Protein AF-A0A8S3APB2-F1 (afdb_monomer)

Mean predicted aligned error: 3.22 Å

Radius of gyration: 11.3 Å; Cα contacts (8 Å, |Δi|>4): 186; chains: 1; bounding box: 26×30×25 Å

Sequence (74 aa):
MASAAKHCVFKWSPRTNITTVVAGREYYAGSTSDNLNSPEGIYVDETSGTVYVADYANNRIQKWLKNAPNGTTV

Structure (mmCIF, N/CA/C/O backbone):
data_AF-A0A8S3APB2-F1
#
_entry.id   AF-A0A8S3APB2-F1
#
loop_
_atom_site.group_PDB
_atom_site.id
_atom_site.type_symbol
_atom_site.label_atom_id
_atom_site.label_alt_id
_atom_site.label_comp_id
_atom_site.label_asym_id
_atom_site.label_entity_id
_atom_site.label_seq_id
_atom_site.pdbx_PDB_ins_code
_atom_site.Cartn_x
_atom_site.Cartn_y
_atom_site.Cartn_z
_atom_site.occupancy
_atom_site.B_iso_or_equiv
_atom_site.auth_seq_id
_atom_site.auth_comp_id
_atom_site.auth_asym_id
_atom_site.auth_atom_id
_atom_site.pdbx_PDB_model_num
ATOM 1 N N . MET A 1 1 ? -3.208 8.951 -0.206 1.00 76.88 1 MET A N 1
ATOM 2 C CA . MET A 1 1 ? -2.807 9.160 -1.616 1.00 76.88 1 MET A CA 1
ATOM 3 C C . MET A 1 1 ? -1.631 8.254 -1.938 1.00 76.88 1 MET A C 1
ATOM 5 O O . MET A 1 1 ? -0.703 8.200 -1.138 1.00 76.88 1 MET A O 1
ATOM 9 N N . ALA A 1 2 ? -1.678 7.529 -3.056 1.00 72.00 2 ALA A N 1
ATOM 10 C CA . ALA A 1 2 ? -0.513 6.817 -3.581 1.00 72.00 2 ALA A CA 1
ATOM 11 C C . ALA A 1 2 ? 0.370 7.811 -4.339 1.00 72.00 2 ALA A C 1
ATOM 13 O O . ALA A 1 2 ? -0.150 8.695 -5.020 1.00 72.00 2 ALA A O 1
ATOM 14 N N . SER A 1 3 ? 1.686 7.690 -4.215 1.00 84.62 3 SER A N 1
ATOM 15 C CA . SER A 1 3 ? 2.629 8.482 -4.993 1.00 84.62 3 SER A CA 1
ATOM 16 C C . SER A 1 3 ? 3.524 7.553 -5.797 1.00 84.62 3 SER A C 1
ATOM 18 O O . SER A 1 3 ? 4.444 6.946 -5.248 1.00 84.62 3 SER A O 1
ATOM 20 N N . ALA A 1 4 ? 3.272 7.483 -7.105 1.00 70.94 4 ALA A N 1
ATOM 21 C CA . ALA A 1 4 ? 4.108 6.726 -8.031 1.00 70.94 4 ALA A CA 1
ATOM 22 C C . ALA A 1 4 ? 5.563 7.229 -8.004 1.00 70.94 4 ALA A C 1
ATOM 24 O O . ALA A 1 4 ? 6.484 6.431 -7.875 1.00 70.94 4 ALA A O 1
ATOM 25 N N . ALA A 1 5 ? 5.761 8.554 -8.008 1.00 75.12 5 ALA A N 1
ATOM 26 C CA . ALA A 1 5 ? 7.082 9.191 -8.004 1.00 75.12 5 ALA A CA 1
ATOM 27 C C . ALA A 1 5 ? 7.861 9.037 -6.685 1.00 75.12 5 ALA A C 1
ATOM 29 O O . ALA A 1 5 ? 9.083 9.134 -6.682 1.00 75.12 5 ALA A O 1
ATOM 30 N N . LYS A 1 6 ? 7.168 8.834 -5.557 1.00 83.50 6 LYS A N 1
ATOM 31 C CA . LYS A 1 6 ? 7.810 8.643 -4.246 1.00 83.50 6 LYS A CA 1
ATOM 32 C C . LYS A 1 6 ? 7.811 7.192 -3.779 1.00 83.50 6 LYS A C 1
ATOM 34 O O . LYS A 1 6 ? 8.293 6.940 -2.680 1.00 83.50 6 LYS A O 1
ATOM 39 N N . HIS A 1 7 ? 7.259 6.274 -4.572 1.00 87.25 7 HIS A N 1
ATOM 40 C CA . HIS A 1 7 ? 7.187 4.841 -4.272 1.00 87.25 7 HIS A CA 1
ATOM 41 C C . HIS A 1 7 ? 6.545 4.517 -2.911 1.00 87.25 7 HIS A C 1
ATOM 43 O O . HIS A 1 7 ? 6.942 3.587 -2.214 1.00 87.25 7 HIS A O 1
ATOM 49 N N . CYS A 1 8 ? 5.544 5.299 -2.499 1.00 89.12 8 CYS A N 1
ATOM 50 C CA . CYS A 1 8 ? 4.903 5.127 -1.196 1.00 89.12 8 CYS A CA 1
ATOM 51 C C . CYS A 1 8 ? 3.457 5.628 -1.174 1.00 89.12 8 CYS A C 1
ATOM 53 O O . CYS A 1 8 ? 3.000 6.379 -2.044 1.00 89.12 8 CYS A O 1
ATOM 55 N N . VAL A 1 9 ? 2.727 5.196 -0.147 1.00 91.38 9 VAL A N 1
ATOM 56 C CA . VAL A 1 9 ? 1.359 5.623 0.140 1.00 91.38 9 VAL A CA 1
ATOM 57 C C . VAL A 1 9 ? 1.350 6.471 1.399 1.00 9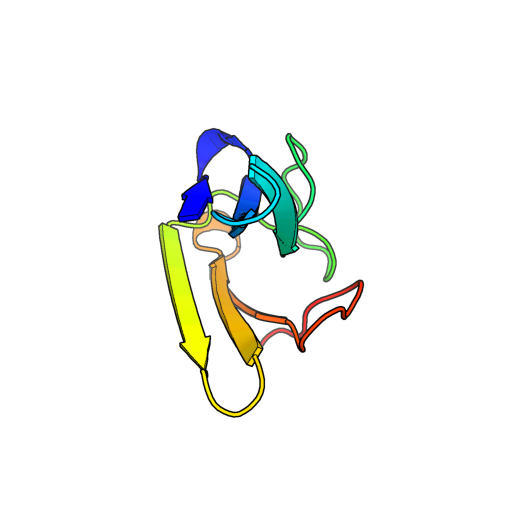1.38 9 VAL A C 1
ATOM 59 O O . VAL A 1 9 ? 1.840 6.064 2.452 1.00 91.38 9 VAL A O 1
ATOM 62 N N . PHE A 1 10 ? 0.725 7.637 1.289 1.00 91.50 10 PHE A N 1
ATOM 63 C CA . PHE A 1 10 ? 0.588 8.597 2.369 1.00 91.50 10 PHE A CA 1
ATOM 64 C C . PHE A 1 10 ? -0.828 8.628 2.928 1.00 91.50 10 PHE A C 1
ATOM 66 O O . PHE A 1 10 ? -1.814 8.649 2.177 1.00 91.50 10 PHE A O 1
ATOM 73 N N . LYS A 1 11 ? -0.916 8.744 4.250 1.00 90.50 11 LYS A N 1
ATOM 74 C CA . LYS A 1 11 ? -2.128 9.105 4.980 1.00 90.50 11 LYS A CA 1
ATOM 75 C C . LYS A 1 11 ?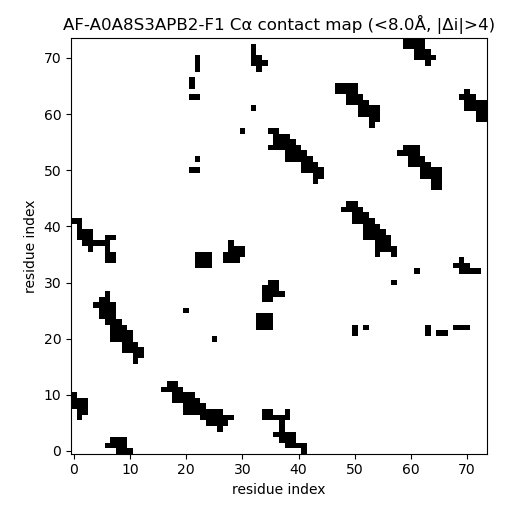 -1.975 10.519 5.528 1.00 90.50 11 LYS A C 1
ATOM 77 O O . LYS A 1 11 ? -1.008 10.803 6.223 1.00 90.50 11 LYS A O 1
ATOM 82 N N . TRP A 1 12 ? -2.943 11.381 5.245 1.00 92.44 12 TRP A N 1
ATOM 83 C CA . TRP A 1 12 ? -3.014 12.731 5.802 1.00 92.44 12 TRP A CA 1
ATOM 84 C C . TRP A 1 12 ? -4.034 12.790 6.942 1.00 92.44 12 TRP A C 1
ATOM 86 O O . TRP A 1 12 ? -5.082 12.143 6.883 1.00 92.44 12 TRP A O 1
ATOM 96 N N . SER A 1 13 ? -3.715 13.557 7.983 1.00 90.75 13 SER A N 1
ATOM 97 C CA . SER A 1 13 ? -4.591 13.822 9.123 1.00 90.75 13 SER A CA 1
ATOM 98 C C . SER A 1 13 ? -5.059 15.284 9.104 1.00 90.75 13 SER A C 1
ATOM 100 O O . SER A 1 13 ? -4.242 16.164 9.380 1.00 90.75 13 SER A O 1
ATOM 102 N N . PRO A 1 14 ? -6.356 15.574 8.872 1.00 90.94 14 PRO A N 1
ATOM 103 C CA . PRO A 1 14 ? -6.877 16.947 8.898 1.00 90.94 14 PRO A CA 1
ATOM 104 C C . PRO A 1 14 ? -6.772 17.605 10.274 1.00 90.94 14 PRO A C 1
ATOM 106 O O . PRO A 1 14 ? -6.623 18.816 10.375 1.00 90.94 14 PRO A O 1
ATOM 109 N N . ARG A 1 15 ? -6.847 16.810 11.349 1.00 93.81 15 ARG A N 1
ATOM 110 C CA . ARG A 1 15 ? -6.843 17.317 12.729 1.00 93.81 15 ARG A CA 1
ATOM 111 C C . ARG A 1 15 ? -5.470 17.833 13.155 1.00 93.81 15 ARG A C 1
ATOM 113 O O . ARG A 1 15 ? -5.390 18.799 13.901 1.00 93.81 15 ARG A O 1
ATOM 120 N N . THR A 1 16 ? -4.410 17.147 12.743 1.00 94.06 16 THR A N 1
ATOM 121 C CA . THR A 1 16 ? -3.031 17.463 13.152 1.00 94.06 16 THR A CA 1
ATOM 122 C C . THR A 1 16 ? -2.213 18.093 12.034 1.00 94.06 16 THR A C 1
ATOM 124 O O . THR A 1 16 ? -1.104 18.545 12.287 1.00 94.06 16 THR A O 1
ATOM 127 N N . ASN A 1 17 ? -2.744 18.115 10.809 1.00 92.94 17 ASN A N 1
ATOM 128 C CA . ASN A 1 17 ? -2.055 18.536 9.594 1.00 92.94 17 ASN A CA 1
ATOM 129 C C . ASN A 1 17 ? -0.709 17.817 9.367 1.00 92.94 17 ASN A C 1
ATOM 131 O O . ASN A 1 17 ? 0.266 18.410 8.914 1.00 92.94 17 ASN A O 1
ATOM 135 N N . ILE A 1 18 ? -0.657 16.525 9.709 1.00 92.62 18 ILE A N 1
ATOM 136 C CA . ILE A 1 18 ? 0.521 15.662 9.540 1.00 92.62 18 ILE A CA 1
ATOM 137 C C . ILE A 1 18 ? 0.218 14.609 8.474 1.00 92.62 18 ILE A C 1
ATOM 139 O O . ILE A 1 18 ? -0.885 14.054 8.432 1.00 92.62 18 ILE A O 1
ATOM 143 N N . THR A 1 19 ? 1.222 14.304 7.656 1.00 90.31 19 THR A N 1
ATOM 144 C CA . THR A 1 19 ? 1.204 13.206 6.690 1.00 90.31 19 THR A CA 1
ATOM 145 C C . THR A 1 19 ? 2.154 12.106 7.152 1.00 90.31 19 THR A C 1
ATOM 147 O O . THR A 1 19 ? 3.290 12.392 7.519 1.00 90.31 19 THR A O 1
ATOM 150 N N . THR A 1 20 ? 1.705 10.853 7.130 1.00 91.56 20 THR A N 1
ATOM 151 C CA . THR A 1 20 ? 2.526 9.687 7.478 1.00 91.56 20 THR A CA 1
ATOM 152 C C . THR A 1 20 ? 2.549 8.681 6.339 1.00 91.56 20 THR A C 1
ATOM 154 O O . THR A 1 20 ? 1.571 8.536 5.601 1.00 91.56 20 THR A O 1
ATOM 157 N N . VAL A 1 21 ? 3.650 7.946 6.220 1.00 92.00 21 VAL A N 1
ATOM 158 C CA . VAL A 1 21 ? 3.750 6.803 5.307 1.00 92.00 21 VAL A CA 1
ATOM 159 C C . VAL A 1 21 ? 2.987 5.624 5.903 1.00 92.00 21 VAL A C 1
ATOM 161 O O . VAL A 1 21 ? 3.097 5.347 7.097 1.00 92.00 21 VAL A O 1
ATOM 164 N N . VAL A 1 22 ? 2.180 4.956 5.082 1.00 93.50 22 VAL A N 1
ATOM 165 C CA . VAL A 1 22 ? 1.400 3.769 5.479 1.00 93.50 22 VAL A CA 1
ATOM 166 C C . VAL A 1 22 ? 1.715 2.526 4.644 1.00 93.50 22 VAL A C 1
ATOM 168 O O . VAL A 1 22 ? 1.317 1.435 5.033 1.00 93.50 22 VAL A O 1
ATOM 171 N N . ALA A 1 23 ? 2.429 2.681 3.526 1.00 93.44 23 ALA A N 1
ATOM 172 C CA . ALA A 1 23 ? 2.993 1.588 2.736 1.00 93.44 23 ALA A CA 1
ATOM 173 C C . ALA A 1 23 ? 4.166 2.101 1.883 1.00 93.44 23 ALA A C 1
ATOM 175 O O . ALA A 1 23 ? 4.119 3.237 1.397 1.00 93.44 23 ALA A O 1
ATOM 176 N N . GLY A 1 24 ? 5.176 1.256 1.664 1.00 93.19 24 GLY A N 1
ATOM 177 C CA . GLY A 1 24 ? 6.396 1.607 0.932 1.00 93.19 24 GLY A CA 1
ATOM 178 C C . GLY A 1 24 ? 7.376 2.471 1.732 1.00 93.19 24 GLY A C 1
ATOM 179 O O . GLY A 1 24 ? 7.149 2.788 2.902 1.00 93.19 24 GLY A O 1
ATOM 180 N N . ARG A 1 25 ? 8.459 2.895 1.070 1.00 91.94 25 ARG A N 1
ATOM 181 C CA . ARG A 1 25 ? 9.475 3.803 1.619 1.00 91.94 25 ARG A CA 1
ATOM 182 C C . ARG A 1 25 ? 9.651 4.987 0.682 1.00 91.94 25 ARG A C 1
ATOM 184 O O . ARG A 1 25 ? 9.739 4.824 -0.531 1.00 91.94 25 ARG A O 1
ATOM 191 N N . GLU A 1 26 ? 9.683 6.188 1.251 1.00 90.75 26 GLU A N 1
ATOM 192 C CA . GLU A 1 26 ? 9.828 7.405 0.453 1.00 90.75 26 GLU A CA 1
ATOM 193 C C . GLU A 1 26 ? 11.121 7.375 -0.366 1.00 90.75 26 GLU A C 1
ATOM 195 O O . GLU A 1 26 ? 12.201 7.139 0.175 1.00 90.75 26 GLU A O 1
ATOM 200 N N . TYR A 1 27 ? 10.992 7.652 -1.665 1.00 88.44 27 TYR A N 1
ATOM 201 C CA . TYR A 1 27 ? 12.100 7.768 -2.624 1.00 88.44 27 TYR A CA 1
ATOM 202 C C . TYR A 1 27 ? 12.922 6.490 -2.823 1.00 88.44 27 TYR A C 1
ATOM 204 O O . TYR A 1 27 ? 14.013 6.549 -3.388 1.00 88.44 27 TYR A O 1
ATOM 212 N N . TYR A 1 28 ? 12.405 5.337 -2.397 1.00 91.25 28 TYR A N 1
ATOM 213 C CA . TYR A 1 28 ? 13.097 4.068 -2.552 1.00 91.25 28 TYR A CA 1
ATOM 214 C C . TYR A 1 28 ? 12.209 3.052 -3.269 1.00 91.25 28 TYR A C 1
ATOM 216 O O . TYR A 1 28 ? 11.246 2.535 -2.705 1.00 91.25 28 TYR A O 1
ATOM 224 N N . ALA A 1 29 ? 12.548 2.776 -4.531 1.00 92.56 29 ALA A N 1
ATOM 225 C CA . ALA A 1 29 ? 11.925 1.717 -5.310 1.00 92.56 29 ALA A CA 1
ATOM 226 C C . ALA A 1 29 ? 12.546 0.360 -4.960 1.00 92.56 29 ALA A C 1
ATOM 228 O O . ALA A 1 29 ? 13.769 0.217 -4.930 1.00 92.56 29 ALA A O 1
ATOM 229 N N . GLY A 1 30 ? 11.713 -0.655 -4.742 1.00 93.56 30 GLY A N 1
ATOM 230 C CA . GLY A 1 30 ? 12.187 -2.010 -4.471 1.00 93.56 30 GLY A CA 1
ATOM 231 C C . GLY A 1 30 ? 11.077 -3.051 -4.520 1.00 93.56 30 GLY A C 1
ATOM 232 O O . GLY A 1 30 ? 9.894 -2.718 -4.527 1.00 93.56 30 GLY A O 1
ATOM 233 N N . SER A 1 31 ? 11.468 -4.323 -4.555 1.00 94.19 31 SER A N 1
ATOM 234 C CA . SER A 1 31 ? 10.561 -5.479 -4.627 1.00 94.19 31 SER A CA 1
ATOM 235 C C . SER A 1 31 ? 10.455 -6.261 -3.314 1.00 94.19 31 SER A C 1
ATOM 237 O O . SER A 1 31 ? 9.685 -7.218 -3.216 1.00 94.19 31 SER A O 1
ATOM 239 N N . THR A 1 32 ? 11.187 -5.861 -2.272 1.00 95.62 32 THR A N 1
ATOM 240 C CA . THR A 1 32 ? 11.029 -6.433 -0.929 1.00 95.62 32 THR A CA 1
ATOM 241 C C . THR A 1 32 ? 9.660 -6.080 -0.339 1.00 95.62 32 THR A C 1
ATOM 243 O O . THR A 1 32 ? 8.918 -5.252 -0.874 1.00 95.62 32 THR A O 1
ATOM 246 N N . SER A 1 33 ? 9.285 -6.746 0.750 1.00 94.25 33 SER A N 1
ATOM 247 C CA . SER A 1 33 ? 7.958 -6.620 1.362 1.00 94.25 33 SER A CA 1
ATOM 248 C C . SER A 1 33 ? 7.678 -5.243 1.971 1.00 94.25 33 SER A C 1
ATOM 250 O O . SER A 1 33 ? 6.514 -4.886 2.120 1.00 94.25 33 SER A O 1
ATOM 252 N N . ASP A 1 34 ? 8.703 -4.462 2.307 1.00 93.94 34 ASP A N 1
ATOM 253 C CA . ASP A 1 34 ? 8.621 -3.085 2.814 1.00 93.94 34 ASP A CA 1
ATOM 254 C C . ASP A 1 34 ? 8.591 -2.018 1.710 1.00 93.94 34 ASP A C 1
ATOM 256 O O . ASP A 1 34 ? 8.271 -0.864 1.991 1.00 93.94 34 ASP A O 1
ATOM 260 N N . ASN A 1 35 ? 8.901 -2.385 0.463 1.00 94.69 35 ASN A N 1
ATOM 261 C CA . ASN A 1 35 ? 9.058 -1.445 -0.643 1.00 94.69 35 ASN A CA 1
ATOM 262 C C . ASN A 1 35 ? 7.956 -1.585 -1.695 1.00 94.69 35 ASN A C 1
ATOM 264 O O . ASN A 1 35 ? 7.278 -2.606 -1.808 1.00 94.69 35 ASN A O 1
ATOM 268 N N . LEU A 1 36 ? 7.782 -0.512 -2.458 1.00 95.25 36 LEU A N 1
ATOM 269 C CA . LEU A 1 36 ? 6.916 -0.446 -3.628 1.00 95.25 36 LEU A CA 1
ATOM 270 C C . LEU A 1 36 ? 7.748 0.034 -4.816 1.00 95.25 36 LEU A C 1
ATOM 272 O O . LEU A 1 36 ? 8.838 0.581 -4.650 1.00 95.25 36 LEU A O 1
ATOM 276 N N . ASN A 1 37 ? 7.222 -0.137 -6.016 1.00 95.44 37 ASN A N 1
ATOM 277 C CA . ASN A 1 37 ? 7.810 0.326 -7.253 1.00 95.44 37 ASN A CA 1
ATOM 278 C C . ASN A 1 37 ? 6.701 0.839 -8.181 1.00 95.44 37 ASN A C 1
ATOM 280 O O . ASN A 1 37 ? 5.860 0.089 -8.673 1.00 95.44 37 ASN A O 1
ATOM 284 N N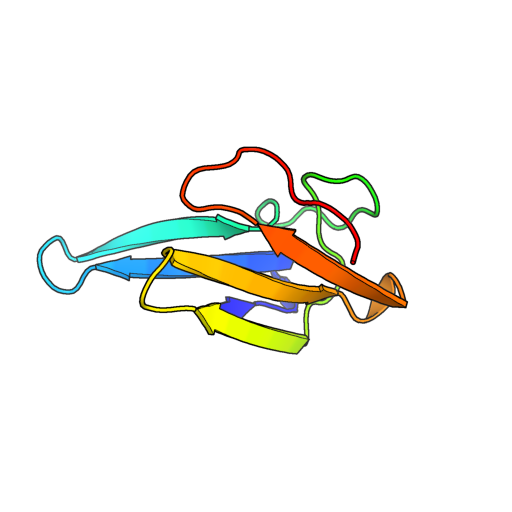 . SER A 1 38 ? 6.705 2.154 -8.391 1.00 93.06 38 SER A N 1
ATOM 285 C CA . SER A 1 38 ? 5.682 2.891 -9.148 1.00 93.06 38 SER A CA 1
ATOM 286 C C . SER A 1 38 ? 4.234 2.455 -8.847 1.00 93.06 38 SER A C 1
ATOM 288 O O . SER A 1 38 ? 3.537 2.018 -9.756 1.00 93.06 38 SER A O 1
ATOM 290 N N . PRO A 1 39 ? 3.750 2.547 -7.592 1.00 94.94 39 PRO A N 1
ATOM 291 C CA . PRO A 1 39 ? 2.380 2.156 -7.272 1.00 94.94 39 PRO A CA 1
ATOM 292 C C . PRO A 1 39 ? 1.357 3.080 -7.951 1.00 94.94 39 PRO A C 1
ATOM 294 O O . PRO A 1 39 ? 1.478 4.304 -7.860 1.00 94.94 39 PRO A O 1
ATOM 297 N N . GLU A 1 40 ? 0.324 2.507 -8.571 1.00 94.19 40 GLU A N 1
ATOM 298 C CA . GLU A 1 40 ? -0.672 3.268 -9.355 1.00 94.19 40 GLU A CA 1
ATOM 299 C C . GLU A 1 40 ? -2.065 3.309 -8.718 1.00 94.19 40 GLU A C 1
ATOM 301 O O . GLU A 1 40 ? -2.840 4.233 -8.958 1.00 94.19 40 GLU A O 1
ATOM 306 N N . GLY A 1 41 ? -2.386 2.335 -7.867 1.00 92.56 41 GLY A N 1
ATOM 307 C CA . GLY A 1 41 ? -3.709 2.193 -7.268 1.00 92.56 41 GLY A CA 1
ATOM 308 C C . GLY A 1 41 ? -3.636 1.894 -5.781 1.00 92.56 41 GLY A C 1
ATOM 309 O O . GLY A 1 41 ? -2.711 1.225 -5.315 1.00 92.56 41 GLY A O 1
ATOM 310 N N . ILE A 1 42 ? -4.629 2.382 -5.037 1.00 95.44 42 ILE A N 1
ATOM 311 C CA . ILE A 1 42 ? -4.816 2.054 -3.623 1.00 95.44 42 ILE A CA 1
ATOM 312 C C . ILE A 1 42 ? -6.277 1.740 -3.327 1.00 95.44 42 ILE A C 1
ATOM 314 O O . ILE A 1 42 ? -7.181 2.391 -3.845 1.00 95.44 42 ILE A O 1
ATOM 318 N N . TYR A 1 43 ? -6.485 0.785 -2.432 1.00 95.94 43 TYR A N 1
ATOM 319 C CA . TYR A 1 43 ? -7.766 0.521 -1.796 1.00 95.94 43 TYR A CA 1
ATOM 320 C C . TYR A 1 43 ? -7.554 0.407 -0.287 1.00 95.94 43 TYR A C 1
ATOM 322 O O . TYR A 1 43 ? -6.538 -0.121 0.166 1.00 95.94 43 TYR A O 1
ATOM 330 N N . VAL A 1 44 ? -8.491 0.929 0.497 1.00 95.31 44 VAL A N 1
ATOM 331 C CA . VAL A 1 44 ? -8.438 0.872 1.958 1.00 95.31 44 VAL A CA 1
ATOM 332 C C . VAL A 1 44 ? -9.703 0.186 2.437 1.00 95.31 44 VAL A C 1
ATOM 334 O O . VAL A 1 44 ? -10.801 0.660 2.165 1.00 95.31 44 VAL A O 1
ATOM 337 N N . ASP A 1 45 ? -9.543 -0.917 3.159 1.00 94.62 45 ASP A N 1
ATOM 338 C CA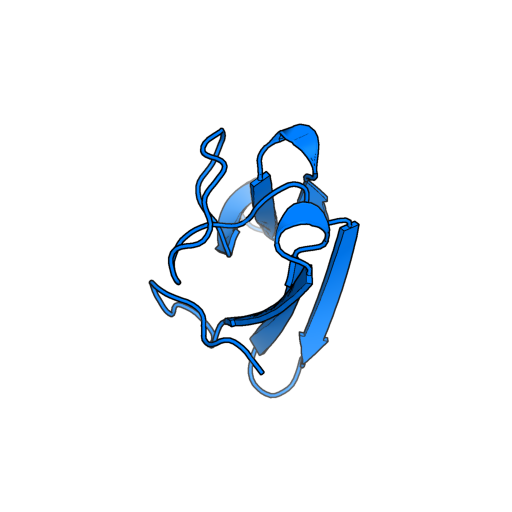 . ASP A 1 45 ? -10.642 -1.490 3.928 1.00 94.62 45 ASP A CA 1
ATOM 339 C C . ASP A 1 45 ? -10.821 -0.651 5.195 1.00 94.62 45 ASP A C 1
ATOM 341 O O . ASP A 1 45 ? -9.973 -0.666 6.090 1.00 94.62 45 ASP A O 1
ATOM 345 N N . GLU A 1 46 ? -11.917 0.099 5.265 1.00 92.44 46 GLU A N 1
ATOM 346 C CA . GLU A 1 46 ? -12.211 1.001 6.380 1.00 92.44 46 GLU A CA 1
ATOM 347 C C . GLU A 1 46 ? -12.431 0.264 7.707 1.00 92.44 46 GLU A C 1
ATOM 349 O O . GLU A 1 46 ? -12.142 0.822 8.767 1.00 92.44 46 GLU A O 1
ATOM 354 N N . THR A 1 47 ? -12.879 -0.997 7.665 1.00 94.12 47 THR A N 1
ATOM 355 C CA . THR A 1 47 ? -13.190 -1.782 8.870 1.00 94.12 47 THR A CA 1
ATOM 356 C C . THR A 1 47 ? -11.911 -2.209 9.582 1.00 94.12 47 THR A C 1
ATOM 358 O O . THR A 1 47 ? -11.783 -2.069 10.799 1.00 94.12 47 THR A O 1
ATOM 361 N N . SER A 1 48 ? -10.936 -2.718 8.825 1.00 94.44 48 SER A N 1
ATOM 362 C CA . SER A 1 48 ? -9.657 -3.191 9.376 1.00 94.44 48 SER A CA 1
ATOM 363 C C . SER A 1 48 ? -8.544 -2.135 9.337 1.00 94.44 48 SER A C 1
ATOM 365 O O . SER A 1 48 ? -7.550 -2.240 10.060 1.00 94.44 48 SER A O 1
ATOM 367 N N . GLY A 1 49 ? -8.684 -1.107 8.497 1.00 92.69 49 GLY A N 1
ATOM 368 C CA . GLY A 1 49 ? -7.615 -0.168 8.160 1.00 92.69 49 GLY A CA 1
ATOM 369 C C . GLY A 1 49 ? -6.512 -0.782 7.293 1.00 92.69 49 GLY A C 1
ATOM 370 O O . GLY A 1 49 ? -5.410 -0.234 7.249 1.00 92.69 49 GLY A O 1
ATOM 371 N N . THR A 1 50 ? -6.778 -1.924 6.653 1.00 96.12 50 THR A N 1
ATOM 372 C CA . THR A 1 50 ? -5.842 -2.581 5.732 1.00 96.12 50 THR A CA 1
ATOM 373 C C . THR A 1 50 ? -5.744 -1.790 4.433 1.00 96.12 50 THR A C 1
ATOM 375 O O . THR A 1 50 ? -6.761 -1.419 3.849 1.00 96.12 50 THR A O 1
ATOM 378 N N . VAL A 1 51 ? -4.521 -1.576 3.955 1.00 96.44 51 VAL A N 1
ATOM 379 C CA . VAL A 1 51 ? -4.231 -0.908 2.685 1.00 96.44 51 VAL A CA 1
ATOM 380 C C . VAL A 1 51 ? -3.797 -1.946 1.660 1.00 96.44 51 VAL A C 1
ATOM 382 O O . VAL A 1 51 ? -2.864 -2.708 1.896 1.00 96.44 51 VAL A O 1
ATOM 385 N N . TYR A 1 52 ? -4.446 -1.949 0.506 1.00 97.12 52 TYR A N 1
ATOM 386 C CA . TYR A 1 52 ? -4.039 -2.707 -0.667 1.00 97.12 52 TYR A CA 1
ATOM 387 C C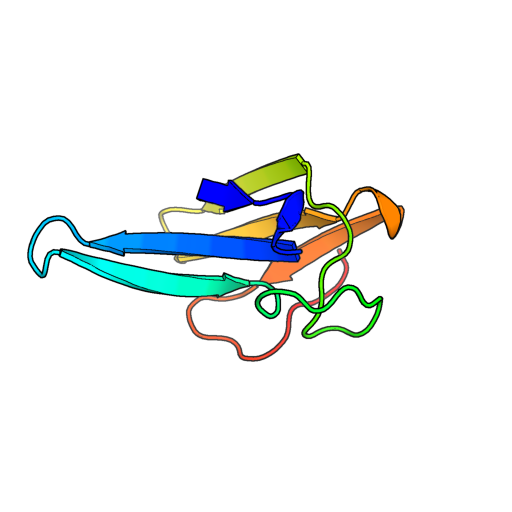 . TYR A 1 52 ? -3.449 -1.739 -1.681 1.00 97.12 52 TYR A C 1
ATOM 389 O O . TYR A 1 52 ? -4.021 -0.677 -1.936 1.00 97.12 52 TYR A O 1
ATOM 397 N N . VAL A 1 53 ? -2.301 -2.096 -2.240 1.00 96.88 53 VAL A N 1
ATOM 398 C CA . VA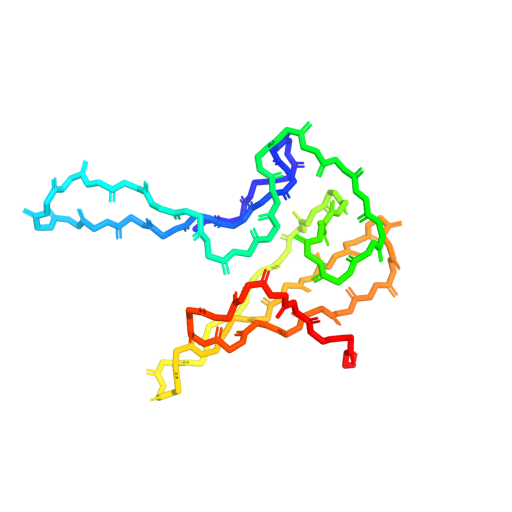L A 1 53 ? -1.560 -1.266 -3.186 1.00 96.88 53 VAL A CA 1
ATOM 399 C C . VAL A 1 53 ? -1.308 -2.069 -4.452 1.00 96.88 53 VAL A C 1
ATOM 401 O O . VAL A 1 53 ? -0.768 -3.174 -4.385 1.00 96.88 53 VAL A O 1
ATOM 404 N N . ALA A 1 54 ? -1.684 -1.500 -5.595 1.00 96.94 54 ALA A N 1
ATOM 405 C CA . ALA A 1 54 ? -1.291 -2.009 -6.902 1.00 96.94 54 ALA A CA 1
ATOM 406 C C . ALA A 1 54 ? 0.151 -1.569 -7.178 1.00 96.94 54 ALA A C 1
ATOM 408 O O . ALA A 1 54 ? 0.401 -0.433 -7.586 1.00 96.94 54 ALA A O 1
ATOM 409 N N . ASP A 1 55 ? 1.092 -2.461 -6.880 1.00 96.25 55 ASP A N 1
ATOM 410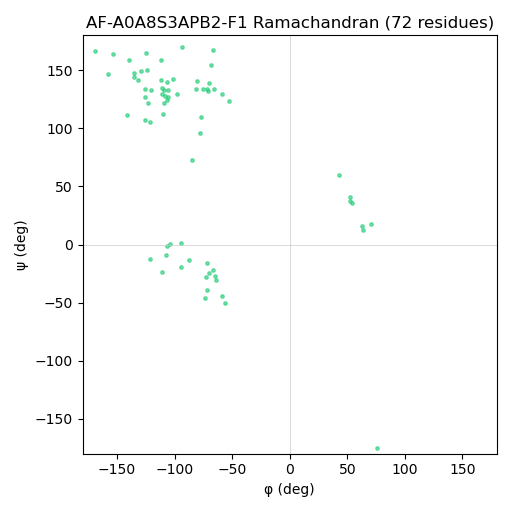 C CA . ASP A 1 55 ? 2.531 -2.256 -7.012 1.00 96.25 55 ASP A CA 1
ATOM 411 C C . ASP A 1 55 ? 2.960 -2.567 -8.454 1.00 96.25 55 ASP A C 1
ATOM 413 O O . ASP A 1 55 ? 3.499 -3.636 -8.760 1.00 96.25 55 ASP A O 1
ATOM 417 N N . TYR A 1 56 ? 2.596 -1.649 -9.354 1.00 95.50 56 TYR A N 1
ATOM 418 C CA . TYR A 1 56 ? 2.523 -1.873 -10.797 1.00 95.50 56 TYR A CA 1
ATOM 419 C C . TYR A 1 56 ? 3.837 -2.366 -11.404 1.00 95.50 56 TYR A C 1
ATOM 421 O O . TYR A 1 56 ? 3.846 -3.401 -12.065 1.00 95.50 56 TYR A O 1
ATOM 429 N N . ALA A 1 57 ? 4.965 -1.703 -11.133 1.00 95.69 57 ALA A N 1
ATOM 430 C CA . ALA A 1 57 ? 6.238 -2.101 -11.741 1.00 95.69 57 ALA A CA 1
ATOM 431 C C . ALA A 1 57 ? 6.791 -3.423 -11.176 1.00 95.69 57 ALA A C 1
ATOM 433 O O . ALA A 1 57 ? 7.655 -4.043 -11.795 1.00 95.69 57 ALA A O 1
ATOM 434 N N . ASN A 1 58 ? 6.278 -3.877 -10.029 1.00 96.44 58 ASN A N 1
ATOM 435 C CA . ASN A 1 58 ? 6.576 -5.193 -9.466 1.00 96.44 58 ASN A CA 1
ATOM 436 C C . ASN A 1 58 ? 5.536 -6.262 -9.859 1.00 96.44 58 ASN A C 1
ATOM 438 O O . ASN A 1 58 ? 5.671 -7.407 -9.430 1.00 96.44 58 ASN A O 1
ATOM 442 N N . ASN A 1 59 ? 4.518 -5.916 -10.659 1.00 96.38 59 ASN A N 1
ATOM 443 C CA . ASN A 1 59 ? 3.448 -6.812 -11.111 1.00 96.38 59 ASN A CA 1
ATOM 444 C C . ASN A 1 59 ? 2.750 -7.567 -9.968 1.00 96.38 59 ASN A C 1
ATOM 446 O O . ASN A 1 59 ? 2.472 -8.762 -10.080 1.00 96.38 59 ASN A O 1
ATOM 450 N N . ARG A 1 60 ? 2.490 -6.889 -8.845 1.00 96.81 60 ARG A N 1
ATOM 451 C CA . ARG A 1 60 ? 1.877 -7.514 -7.666 1.00 96.81 60 ARG A CA 1
ATOM 452 C C . ARG A 1 60 ? 0.849 -6.618 -6.996 1.00 96.81 60 ARG A C 1
ATOM 454 O O . ARG A 1 60 ? 0.899 -5.392 -7.106 1.00 96.81 60 ARG A O 1
ATOM 461 N N . ILE A 1 61 ? -0.035 -7.240 -6.224 1.00 97.44 61 ILE A N 1
ATOM 462 C CA . ILE A 1 61 ? -0.804 -6.542 -5.200 1.00 97.44 61 ILE A CA 1
ATOM 463 C C . ILE A 1 61 ? -0.110 -6.777 -3.868 1.00 97.44 61 ILE A C 1
ATOM 465 O O . ILE A 1 61 ? 0.205 -7.905 -3.492 1.00 97.44 61 ILE A O 1
ATOM 469 N N . GLN A 1 62 ? 0.142 -5.698 -3.143 1.00 97.19 62 GLN A N 1
ATOM 470 C CA . GLN A 1 62 ? 0.658 -5.779 -1.789 1.00 97.19 62 GLN A CA 1
ATOM 471 C C . GLN A 1 62 ? -0.399 -5.318 -0.793 1.00 97.19 62 GLN A C 1
ATOM 473 O O . GLN A 1 62 ? -1.026 -4.270 -0.957 1.00 97.19 62 GLN A O 1
ATOM 478 N N . LYS A 1 63 ? -0.545 -6.087 0.279 1.00 97.19 63 LYS A N 1
ATOM 479 C CA . LYS A 1 63 ? -1.435 -5.819 1.403 1.00 97.19 63 LYS A CA 1
ATOM 480 C C . LYS A 1 63 ? -0.623 -5.385 2.620 1.00 97.19 63 LYS A C 1
ATOM 482 O O . LYS A 1 63 ? 0.216 -6.142 3.099 1.00 97.19 63 LYS A O 1
ATOM 487 N N . TRP A 1 64 ? -0.927 -4.219 3.174 1.00 96.75 64 TRP A N 1
ATOM 488 C CA . TRP A 1 64 ? -0.422 -3.744 4.461 1.00 96.75 64 TRP A CA 1
ATOM 489 C C . TRP A 1 64 ? -1.538 -3.737 5.494 1.00 96.75 64 TRP A C 1
ATOM 491 O O . TRP A 1 64 ? -2.546 -3.050 5.336 1.00 96.75 64 TRP A O 1
ATOM 501 N N . LEU A 1 65 ? -1.340 -4.474 6.585 1.00 95.69 65 LEU A N 1
ATOM 502 C CA . LEU A 1 65 ? -2.178 -4.307 7.768 1.00 95.69 65 LEU A CA 1
ATOM 503 C C . LEU A 1 65 ? -1.900 -2.941 8.399 1.00 95.69 65 LEU A C 1
ATOM 505 O O . LEU A 1 65 ? -0.807 -2.383 8.267 1.00 95.69 65 LEU A O 1
ATOM 509 N N . LYS A 1 66 ? -2.8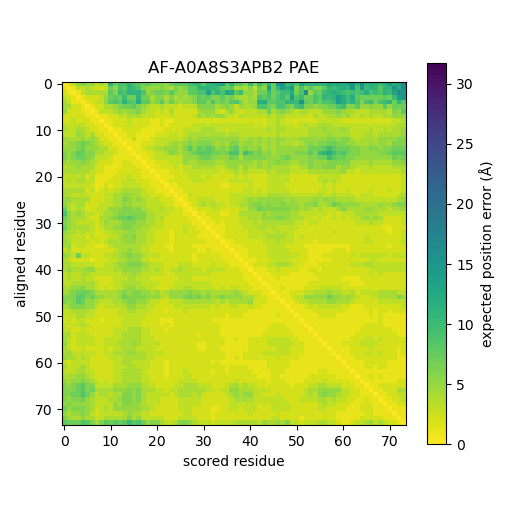85 -2.409 9.122 1.00 92.38 66 LYS A N 1
ATOM 510 C CA . LYS A 1 66 ? -2.743 -1.139 9.834 1.00 92.38 66 LYS A CA 1
ATOM 511 C C . LYS A 1 66 ? -1.493 -1.162 10.726 1.00 92.38 66 LYS A C 1
ATOM 513 O O . LYS A 1 66 ? -1.374 -2.013 11.602 1.00 92.38 66 LYS A O 1
ATOM 518 N N . ASN A 1 67 ? -0.598 -0.196 10.518 1.00 88.94 67 ASN A N 1
ATOM 519 C CA . ASN A 1 67 ? 0.677 -0.037 11.233 1.00 88.94 67 ASN A CA 1
ATOM 520 C C . ASN A 1 67 ? 1.698 -1.179 11.037 1.00 88.94 67 ASN A C 1
ATOM 522 O O . ASN A 1 67 ? 2.679 -1.236 11.778 1.00 88.94 67 ASN A O 1
ATOM 526 N N . ALA A 1 68 ? 1.501 -2.085 10.074 1.00 92.44 68 ALA A N 1
ATOM 527 C CA . ALA A 1 68 ? 2.498 -3.109 9.778 1.00 92.44 68 ALA A CA 1
ATOM 528 C C . ALA A 1 68 ? 3.740 -2.489 9.111 1.00 92.44 68 ALA A C 1
ATOM 530 O O . ALA A 1 68 ? 3.592 -1.643 8.227 1.00 92.44 68 ALA A O 1
ATOM 531 N N . PRO A 1 69 ? 4.959 -2.922 9.481 1.00 90.75 69 PRO A N 1
ATOM 532 C CA . PRO A 1 69 ? 6.187 -2.408 8.874 1.00 90.75 69 PRO A CA 1
ATOM 533 C C . PRO A 1 69 ? 6.396 -2.926 7.443 1.00 90.75 69 PRO A C 1
ATOM 535 O O . PRO A 1 69 ? 6.997 -2.245 6.622 1.00 90.75 69 PRO A O 1
ATOM 538 N N . ASN A 1 70 ? 5.866 -4.113 7.135 1.00 94.31 70 ASN A N 1
ATOM 539 C CA . ASN A 1 70 ? 6.017 -4.792 5.853 1.00 94.31 70 ASN A CA 1
ATOM 540 C C . ASN A 1 70 ? 4.644 -5.213 5.330 1.00 94.31 70 ASN A C 1
ATOM 542 O O . ASN A 1 70 ? 3.746 -5.533 6.114 1.00 94.31 70 ASN A O 1
ATOM 546 N N . GLY A 1 71 ? 4.501 -5.256 4.0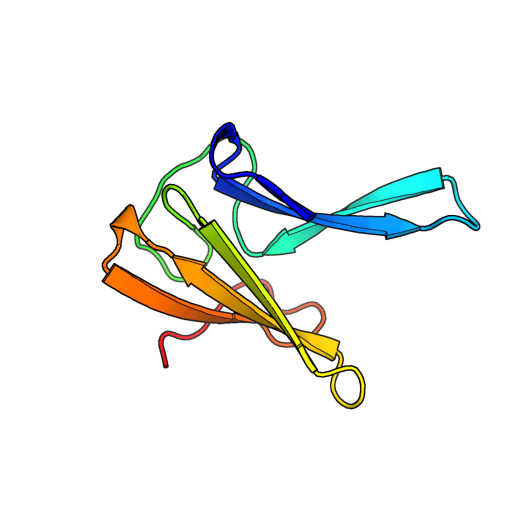13 1.00 94.88 71 GLY A N 1
ATOM 547 C CA . GLY A 1 71 ? 3.320 -5.787 3.358 1.00 94.88 71 GLY A CA 1
ATOM 548 C C . GLY A 1 71 ? 3.486 -7.257 2.996 1.00 94.88 71 GLY A C 1
ATOM 549 O O . GLY A 1 71 ? 4.566 -7.839 3.077 1.00 94.88 71 GLY A O 1
ATOM 550 N N . THR A 1 72 ? 2.388 -7.873 2.593 1.00 96.94 72 THR A N 1
ATOM 551 C CA . THR A 1 72 ? 2.339 -9.250 2.103 1.00 96.94 72 THR A CA 1
ATOM 552 C C . THR A 1 72 ? 1.807 -9.234 0.679 1.00 96.94 72 THR A C 1
ATOM 554 O O . THR A 1 72 ? 0.818 -8.557 0.404 1.00 96.94 72 THR A O 1
ATOM 557 N N . THR A 1 73 ? 2.465 -9.958 -0.223 1.00 96.56 73 THR A N 1
ATOM 558 C CA . THR A 1 73 ? 1.969 -10.144 -1.590 1.00 96.56 73 THR A CA 1
ATOM 559 C C . THR A 1 73 ? 0.738 -11.051 -1.555 1.00 96.56 73 THR A C 1
ATOM 561 O O . THR A 1 73 ? 0.766 -12.079 -0.875 1.00 96.56 73 THR A O 1
ATOM 564 N N . VAL A 1 74 ? -0.335 -10.644 -2.237 1.00 94.69 74 VAL A N 1
ATOM 565 C CA . VAL A 1 74 ? -1.634 -11.341 -2.281 1.00 94.69 74 VAL A CA 1
ATOM 566 C C . VAL A 1 74 ? -2.116 -11.561 -3.704 1.00 94.69 74 VAL A C 1
ATOM 568 O O . VAL A 1 74 ? -1.693 -10.787 -4.593 1.00 94.69 74 VAL A O 1
#

Organism: NCBI:txid392030

pLDDT: mean 92.47, std 5.3, range [70.94, 97.44]

Foldseek 3Di:
DDDLQQQFDWDADPVVRDIDTQAAGGNDADDFQRTAHRWDDWDADPVQRKIWTCRPVNRFIWIGGGPRNGTDTD

InterPro domains:
  IPR001258 NHL repeat [PF01436] (36-63)
  IPR001258 NHL repeat [PS51125] (30-67)
  IPR011042 Six-bladed beta-propeller, TolB-like [G3DSA:2.120.10.30] (1-74)

Secondary structure (DSSP, 8-state):
-EETTTTEEEEEETTTTEEEEEEEBTTBB-SSTT-BSS--EEEEETTTTEEEEEEGGGTEEEEE-TT-SS-EE-

Solvent-accessible surface area (backbone atoms only — not comparable to full-atom values): 3998 Å² total; per-residue (Å²): 87,71,32,41,90,34,10,28,28,40,46,76,38,89,88,76,75,46,74,44,78,66,41,41,33,80,75,37,71,39,84,54,54,43,34,22,23,46,29,79,46,75,48,69,44,79,89,73,48,30,36,38,34,36,21,51,77,66,75,42,38,34,38,22,50,62,90,44,85,49,36,43,81,106

Nearest PDB structures (foldseek):
  3wwa-assembly1_A  TM=8.832E-01  e=5.178E-03  unclassified
  3fw0-assembly1_A  TM=7.682E-01  e=7.272E-03  Rattus norvegicus
  7djl-assembly3_B  TM=8.545E-01  e=2.131E-02  Arabidopsis thaliana
  6gc1-assembly4_D  TM=8.530E-01  e=2.526E-02  Homo sapiens
  7djl-assembly1_C  TM=7.206E-01  e=1.903E-02  Arabidopsis thaliana